Protein AF-A0A8K0K1Y1-F1 (afdb_monomer_lite)

Radius of gyration: 21.18 Å; chains: 1; bounding box: 44×39×58 Å

Sequence (88 aa):
MQSRVLHLHVFDYDRFSRDDSIGEVFLPLCQVVDLSEKPSFWKALKPPAKDKCGELLTSLCYHPSNSILTLTLLKARNLKAKDINGKS

pLDDT: mean 86.44, std 11.65, range [43.88, 98.0]

Foldseek 3Di:
DDFDKDKDWDWDDDPPDDTHTPAIDIHRCVPHDDPVDDDDDDDDGDHDPDDDQWDWDKDWDADVVVRDIDIGTDDTPPHDDPDPVRDD

Structure (mmCIF, N/CA/C/O backbone):
data_AF-A0A8K0K1Y1-F1
#
_entry.id   AF-A0A8K0K1Y1-F1
#
loop_
_atom_site.group_PDB
_atom_site.id
_atom_site.type_symbol
_atom_site.label_atom_id
_atom_site.label_alt_id
_atom_site.label_comp_id
_atom_site.label_asym_id
_atom_site.label_entity_id
_atom_site.label_seq_id
_atom_site.pdbx_PDB_ins_code
_atom_site.Cartn_x
_atom_site.Cartn_y
_atom_site.Cartn_z
_atom_site.occupancy
_atom_site.B_iso_or_equiv
_atom_site.auth_seq_id
_atom_site.auth_comp_id
_atom_site.auth_asym_id
_atom_site.auth_atom_id
_atom_site.pdbx_PDB_model_num
ATOM 1 N N . MET A 1 1 ? -30.526 2.065 3.468 1.00 51.03 1 MET A N 1
ATOM 2 C CA . MET A 1 1 ? -29.551 3.071 3.950 1.00 51.03 1 MET A CA 1
ATOM 3 C C . MET A 1 1 ? -28.161 2.651 3.513 1.00 51.03 1 MET A C 1
ATOM 5 O O . MET A 1 1 ? -27.813 1.493 3.699 1.00 51.03 1 MET A O 1
ATOM 9 N N . GLN A 1 2 ? -27.387 3.541 2.892 1.00 57.00 2 GLN A N 1
ATOM 10 C CA . GLN A 1 2 ? -25.999 3.235 2.546 1.00 57.00 2 GLN A CA 1
ATOM 11 C C . GLN A 1 2 ? -25.150 3.245 3.824 1.00 57.00 2 GLN A C 1
ATOM 13 O O . GLN A 1 2 ? -24.945 4.301 4.414 1.00 57.00 2 GLN A O 1
ATOM 18 N N . SER A 1 3 ? -24.673 2.078 4.259 1.00 78.31 3 SER A N 1
ATOM 19 C CA . SER A 1 3 ? -23.731 1.985 5.377 1.00 78.31 3 SER A CA 1
ATOM 20 C C . SER A 1 3 ? -22.381 2.557 4.938 1.00 78.31 3 SER A C 1
ATOM 22 O O . SER A 1 3 ? -21.799 2.103 3.950 1.00 78.31 3 SER A O 1
ATOM 24 N N . ARG A 1 4 ? -21.910 3.599 5.626 1.00 88.00 4 ARG A N 1
ATOM 25 C CA . ARG A 1 4 ? -20.573 4.178 5.440 1.00 88.00 4 ARG A CA 1
ATOM 26 C C . ARG A 1 4 ? -19.679 3.750 6.596 1.00 88.00 4 ARG A C 1
ATOM 28 O O . ARG A 1 4 ? -20.111 3.716 7.748 1.00 88.00 4 ARG A O 1
ATOM 35 N N . VAL A 1 5 ? -18.430 3.442 6.274 1.00 91.19 5 VAL A N 1
ATOM 36 C CA . VAL A 1 5 ? -17.404 3.044 7.237 1.00 91.19 5 VAL A CA 1
ATOM 37 C C . VAL A 1 5 ? -16.282 4.067 7.167 1.00 91.19 5 VAL A C 1
ATOM 39 O O . VAL A 1 5 ? -15.750 4.315 6.088 1.00 91.19 5 VAL A O 1
ATOM 42 N N . LEU A 1 6 ? -15.924 4.652 8.307 1.00 91.06 6 LEU A N 1
ATOM 43 C CA . LEU A 1 6 ? -14.682 5.403 8.439 1.00 91.06 6 LEU A CA 1
ATOM 44 C C . LEU A 1 6 ? -13.537 4.399 8.606 1.00 91.06 6 LEU A C 1
ATOM 46 O O . LEU A 1 6 ? -13.530 3.609 9.552 1.00 91.06 6 LEU A O 1
ATOM 50 N N . HIS A 1 7 ? -12.598 4.415 7.665 1.00 92.94 7 HIS A N 1
ATOM 51 C CA . HIS A 1 7 ? -11.372 3.623 7.707 1.00 92.94 7 HIS A CA 1
ATOM 52 C C . HIS A 1 7 ? -10.214 4.540 8.086 1.00 92.94 7 HIS A C 1
ATOM 54 O O . HIS A 1 7 ? -9.946 5.522 7.399 1.00 92.94 7 HIS A O 1
ATOM 60 N N . LEU A 1 8 ? -9.566 4.227 9.203 1.00 93.94 8 LEU A N 1
ATOM 61 C CA . LEU A 1 8 ? -8.353 4.894 9.659 1.00 93.94 8 LEU A CA 1
ATOM 62 C C . LEU A 1 8 ? -7.203 3.899 9.544 1.00 93.94 8 LEU A C 1
ATOM 64 O O . LEU A 1 8 ? -7.285 2.806 10.105 1.00 93.94 8 LEU A O 1
ATOM 68 N N . HIS A 1 9 ? -6.141 4.278 8.839 1.00 94.06 9 HIS A N 1
ATOM 69 C CA . HIS A 1 9 ? -4.944 3.462 8.643 1.00 94.06 9 HIS A CA 1
ATOM 70 C C . HIS A 1 9 ? -3.731 4.244 9.139 1.00 94.06 9 HIS A C 1
ATOM 72 O O . HIS A 1 9 ? -3.508 5.377 8.719 1.00 94.06 9 HIS A O 1
ATOM 78 N N . VAL A 1 10 ? -2.986 3.652 10.069 1.00 94.88 10 VAL A N 1
ATOM 79 C CA . VAL A 1 10 ? -1.818 4.257 10.708 1.00 94.88 10 VAL A CA 1
ATOM 80 C C . VAL A 1 10 ? -0.542 3.648 10.137 1.00 94.88 10 VAL A C 1
ATOM 82 O O . VAL A 1 10 ? -0.418 2.422 10.039 1.00 94.88 10 VAL A O 1
ATOM 85 N N . PHE A 1 11 ? 0.408 4.515 9.801 1.00 93.25 11 PHE A N 1
ATOM 86 C CA . PHE A 1 11 ? 1.694 4.165 9.216 1.00 93.25 11 PHE A CA 1
ATOM 87 C C . PHE A 1 11 ? 2.848 4.741 10.041 1.00 93.25 11 PHE A C 1
ATOM 89 O O . PHE A 1 11 ? 2.730 5.842 10.581 1.00 93.25 11 PHE A O 1
ATOM 96 N N . ASP A 1 12 ? 3.942 3.991 10.117 1.00 92.38 12 ASP A N 1
ATOM 97 C CA . ASP A 1 12 ? 5.255 4.467 10.533 1.00 92.38 12 ASP A CA 1
ATOM 98 C C . ASP A 1 12 ? 5.975 5.045 9.316 1.00 92.38 12 ASP A C 1
ATOM 100 O O . ASP A 1 12 ? 6.093 4.375 8.287 1.00 92.38 12 ASP A O 1
ATOM 104 N N . TYR A 1 13 ? 6.397 6.300 9.421 1.00 94.00 13 TYR A N 1
ATOM 105 C CA . TYR A 1 13 ? 7.005 7.026 8.313 1.00 94.00 13 TYR A CA 1
ATOM 106 C C . TYR A 1 13 ? 8.476 6.640 8.151 1.00 94.00 13 TYR A C 1
ATOM 108 O O . TYR A 1 13 ? 9.258 6.761 9.096 1.00 94.00 13 TYR A O 1
ATOM 116 N N . ASP A 1 14 ? 8.877 6.287 6.929 1.00 92.88 14 ASP A N 1
ATOM 117 C CA . ASP A 1 14 ? 10.274 6.019 6.586 1.00 92.88 14 ASP A CA 1
ATOM 118 C C . ASP A 1 14 ? 10.747 6.943 5.454 1.00 92.88 14 ASP A C 1
ATOM 120 O O . ASP A 1 14 ? 10.151 7.041 4.384 1.00 92.88 14 ASP A O 1
ATOM 124 N N . ARG A 1 15 ? 11.879 7.618 5.674 1.00 95.56 15 ARG A N 1
ATOM 125 C CA . ARG A 1 15 ? 12.469 8.545 4.701 1.00 95.56 15 ARG A CA 1
ATOM 126 C C . ARG A 1 15 ? 13.044 7.848 3.463 1.00 95.56 15 ARG A C 1
ATOM 128 O O . ARG A 1 15 ? 13.113 8.465 2.400 1.00 95.56 15 ARG A O 1
ATOM 135 N N . PHE A 1 16 ? 13.557 6.631 3.611 1.00 92.81 16 PHE A N 1
ATOM 136 C CA . PHE A 1 16 ? 14.334 5.937 2.578 1.00 92.81 16 PHE A CA 1
ATOM 137 C C . PHE A 1 16 ? 13.649 4.678 2.049 1.00 92.81 16 PHE A C 1
ATOM 139 O O . PHE A 1 16 ? 14.079 4.133 1.028 1.00 92.81 16 PHE A O 1
ATOM 146 N N . SER A 1 17 ? 12.607 4.203 2.728 1.00 83.19 17 SER A N 1
ATOM 147 C CA . SER A 1 17 ? 11.840 3.032 2.321 1.00 83.19 17 SER A CA 1
ATOM 148 C C . SER A 1 17 ? 10.343 3.351 2.211 1.00 83.19 17 SER A C 1
ATOM 150 O O . SER A 1 17 ? 9.967 4.504 2.021 1.00 83.19 17 SER A O 1
ATOM 152 N N . ARG A 1 18 ? 9.484 2.328 2.191 1.00 84.69 18 ARG A N 1
ATOM 153 C CA . ARG A 1 18 ? 8.033 2.540 2.194 1.00 84.69 18 ARG A CA 1
ATOM 154 C C . ARG A 1 18 ? 7.556 2.517 3.627 1.00 84.69 18 ARG A C 1
ATOM 156 O O . ARG A 1 18 ? 7.902 1.581 4.337 1.00 84.69 18 ARG A O 1
ATOM 163 N N . ASP A 1 19 ? 6.654 3.431 3.948 1.00 88.81 19 ASP A N 1
ATOM 164 C CA . ASP A 1 19 ? 5.998 3.460 5.243 1.00 88.81 19 ASP A CA 1
ATOM 165 C C . ASP A 1 19 ? 5.452 2.082 5.654 1.00 88.81 19 ASP A C 1
ATOM 167 O O . ASP A 1 19 ? 4.853 1.319 4.864 1.00 88.81 19 ASP A O 1
ATOM 171 N N . ASP A 1 20 ? 5.668 1.753 6.922 1.00 84.62 20 ASP A N 1
ATOM 172 C CA . ASP A 1 20 ? 5.243 0.491 7.492 1.00 84.62 20 ASP A CA 1
ATOM 173 C C . ASP A 1 20 ? 3.880 0.624 8.143 1.00 84.62 20 ASP A C 1
ATOM 175 O O . ASP A 1 20 ? 3.614 1.487 8.970 1.00 84.62 20 ASP A O 1
ATOM 179 N N . SER A 1 21 ? 2.960 -0.240 7.723 1.00 89.62 21 SER A N 1
ATOM 180 C CA . SER A 1 21 ? 1.617 -0.237 8.277 1.00 89.62 21 SER A CA 1
ATOM 181 C C . SER A 1 21 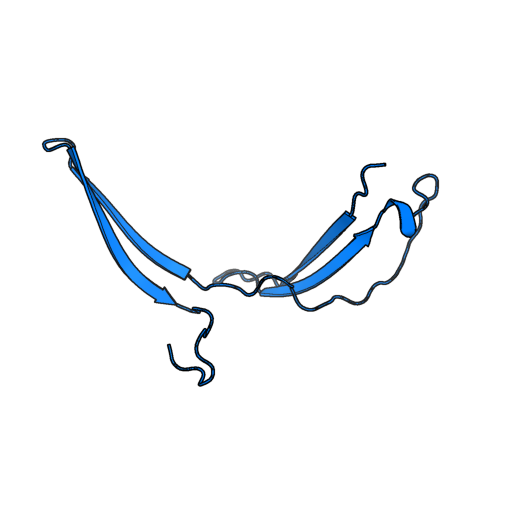? 1.670 -0.725 9.720 1.00 89.62 21 SER A C 1
ATOM 183 O O . SER A 1 21 ? 1.907 -1.909 9.949 1.00 89.62 21 SER A O 1
ATOM 185 N N . ILE A 1 22 ? 1.332 0.148 10.667 1.00 92.44 22 ILE A N 1
ATOM 186 C CA . ILE A 1 22 ? 1.183 -0.210 12.082 1.00 92.44 22 ILE A CA 1
ATOM 187 C C . ILE A 1 22 ? -0.143 -0.955 12.288 1.00 92.44 22 ILE A C 1
ATOM 189 O O . ILE A 1 22 ? -0.200 -1.958 12.998 1.00 92.44 22 ILE A O 1
ATOM 193 N N . GLY A 1 23 ? -1.216 -0.497 11.634 1.00 92.44 23 GLY A N 1
ATOM 194 C CA . GLY A 1 23 ? -2.527 -1.139 11.703 1.00 92.44 23 GLY A CA 1
ATOM 195 C C . GLY A 1 23 ? -3.679 -0.232 11.286 1.00 92.44 23 GLY A C 1
ATOM 196 O O . GLY A 1 23 ? -3.492 0.935 10.945 1.00 92.44 23 GLY A O 1
ATOM 197 N N . GLU A 1 24 ? -4.889 -0.778 11.317 1.00 95.06 24 GLU A N 1
ATOM 198 C CA . GLU A 1 24 ? -6.095 -0.112 10.834 1.00 95.06 24 GLU A CA 1
ATOM 199 C C . GLU A 1 24 ? -7.312 -0.319 11.743 1.00 95.06 24 GLU A C 1
ATOM 201 O O . GLU A 1 24 ? -7.419 -1.296 12.489 1.00 95.06 24 GLU A O 1
ATOM 206 N N . VAL A 1 25 ? -8.257 0.618 11.672 1.00 94.00 25 VAL A N 1
ATOM 207 C CA . VAL A 1 25 ? -9.554 0.557 12.352 1.00 94.00 25 VAL A CA 1
ATOM 208 C C . VAL A 1 25 ? -10.662 0.874 11.353 1.00 94.00 25 VAL A C 1
ATOM 210 O O . VAL A 1 25 ? -10.569 1.817 10.569 1.00 94.00 25 VAL A O 1
ATOM 213 N N . PHE A 1 26 ? -11.746 0.103 11.434 1.00 91.56 26 PHE A N 1
ATOM 214 C CA . PHE A 1 26 ? -12.976 0.312 10.676 1.00 91.56 26 PHE A CA 1
ATOM 215 C C . PHE A 1 26 ? -14.111 0.677 11.630 1.00 91.56 26 PHE A C 1
ATOM 217 O O . PHE A 1 26 ? -14.383 -0.050 12.588 1.00 91.56 26 PHE A O 1
ATOM 224 N N . LEU A 1 27 ? -14.780 1.794 11.358 1.00 90.69 27 LEU A N 1
ATOM 225 C CA . LEU A 1 27 ? -15.859 2.343 12.175 1.00 90.69 27 LEU A CA 1
ATOM 226 C C . LEU A 1 27 ? -17.125 2.480 11.328 1.00 90.69 27 LEU A C 1
ATOM 228 O O . LEU A 1 27 ? -17.240 3.433 10.554 1.00 90.69 27 LEU A O 1
ATOM 232 N N . PRO A 1 28 ? -18.081 1.544 11.442 1.00 89.94 28 PRO A N 1
ATOM 233 C 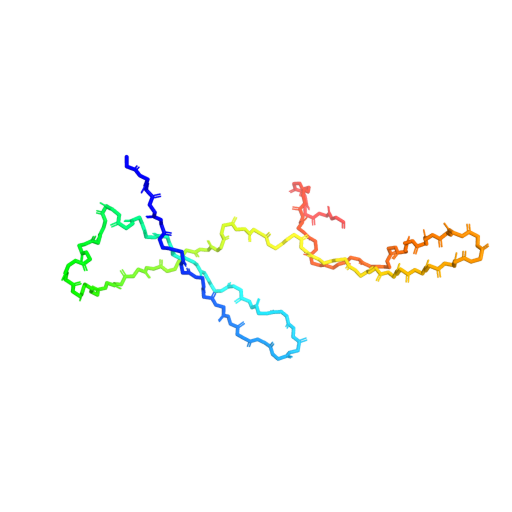CA . PRO A 1 28 ? -19.383 1.684 10.805 1.00 89.94 28 PRO A CA 1
ATOM 234 C C . PRO A 1 28 ? -20.129 2.873 11.420 1.00 89.94 28 PRO A C 1
ATOM 236 O O . PRO A 1 28 ? -20.593 2.808 12.559 1.00 89.94 28 PRO A O 1
ATOM 239 N N . LEU A 1 29 ? -20.234 3.973 10.674 1.00 87.94 29 LEU A N 1
ATOM 240 C CA . LEU A 1 29 ? -20.706 5.252 11.211 1.00 87.94 29 LEU A CA 1
ATOM 241 C C . LEU A 1 29 ? -22.144 5.148 11.723 1.00 87.94 29 LEU A C 1
ATOM 243 O O . LEU A 1 29 ? -22.439 5.584 12.826 1.00 87.94 29 LEU A O 1
ATOM 247 N N . CYS A 1 30 ? -23.012 4.468 10.972 1.00 84.75 30 CYS A N 1
ATOM 248 C CA . CYS A 1 30 ? -24.423 4.317 11.324 1.00 84.75 30 CYS A CA 1
ATOM 249 C C . CYS A 1 30 ? -24.686 3.430 12.556 1.00 84.75 30 CYS A C 1
ATOM 251 O O . CYS A 1 30 ? -25.818 3.394 13.021 1.00 84.75 30 CYS A O 1
ATOM 253 N N . GLN A 1 31 ? -23.700 2.664 13.036 1.00 77.19 31 GLN A N 1
ATOM 254 C CA . GLN A 1 31 ? -23.888 1.719 14.149 1.00 77.19 31 GLN A CA 1
ATOM 255 C C . GLN A 1 31 ? -23.264 2.204 15.456 1.00 77.19 31 GLN A C 1
ATOM 257 O O . GLN A 1 31 ? -23.673 1.760 16.523 1.00 77.19 31 GLN A O 1
ATOM 262 N N . VAL A 1 32 ? -22.230 3.045 15.374 1.00 70.88 32 VAL A N 1
ATOM 263 C CA . VAL A 1 32 ? -21.338 3.312 16.513 1.00 70.88 32 VAL A CA 1
ATOM 264 C C . VAL A 1 32 ? -21.252 4.801 16.850 1.00 70.88 32 VAL A C 1
ATOM 266 O O . VAL A 1 32 ? -20.747 5.146 17.914 1.00 70.88 32 VAL A O 1
ATOM 269 N N . VAL A 1 33 ? -21.716 5.692 15.967 1.00 75.81 33 VAL A N 1
ATOM 270 C CA . VAL A 1 33 ? -21.461 7.131 16.090 1.00 75.81 33 VAL A CA 1
ATOM 271 C C . VAL A 1 33 ? -22.753 7.922 15.915 1.00 75.81 33 VAL A C 1
ATOM 273 O O . VAL A 1 33 ? -23.333 7.940 14.832 1.00 75.81 33 VAL A O 1
ATOM 276 N N . ASP A 1 34 ? -23.167 8.623 16.969 1.00 81.12 34 ASP A N 1
ATOM 277 C CA . ASP A 1 34 ? -24.058 9.771 16.826 1.00 81.12 34 ASP A CA 1
ATOM 278 C C . ASP A 1 34 ? -23.217 10.983 16.412 1.00 81.12 34 ASP A C 1
ATOM 280 O O . ASP A 1 34 ? -22.385 11.474 17.173 1.00 81.12 34 ASP A O 1
ATOM 284 N N . LEU A 1 35 ? -23.390 11.414 15.164 1.00 81.56 35 LEU A N 1
ATOM 285 C CA . LEU A 1 35 ? -22.633 12.518 14.572 1.00 81.56 35 LEU A CA 1
ATOM 286 C C . LEU A 1 35 ? -23.185 13.900 14.949 1.00 81.56 35 LEU A C 1
ATOM 288 O O . LEU A 1 35 ? -22.562 14.901 14.599 1.00 81.56 35 LEU A O 1
ATOM 292 N N . SER A 1 36 ? -24.353 13.971 15.599 1.00 85.44 36 SER A N 1
ATOM 293 C CA . SER A 1 36 ? -24.872 15.240 16.124 1.00 85.44 36 SER A CA 1
ATOM 294 C C . SER A 1 36 ? -24.099 15.705 17.365 1.00 85.44 36 SER A C 1
ATOM 296 O O . SER A 1 36 ? -24.006 16.903 17.631 1.00 85.44 36 SER A O 1
ATOM 298 N N . GLU A 1 37 ? -23.468 14.758 18.055 1.00 83.69 37 GLU A N 1
ATOM 299 C CA . GLU A 1 37 ? -22.555 14.971 19.171 1.00 83.69 37 GLU A CA 1
ATOM 300 C C . GLU A 1 37 ? -21.087 15.044 18.702 1.00 83.69 37 GLU A C 1
ATOM 302 O O . GLU A 1 37 ? -20.757 14.820 17.534 1.00 83.69 37 GLU A O 1
ATOM 307 N N . LYS A 1 38 ? -20.160 15.315 19.632 1.00 83.12 38 LYS A N 1
ATOM 308 C CA . LYS A 1 38 ? -18.701 15.200 19.408 1.00 83.12 38 LYS A CA 1
ATOM 309 C C . LYS A 1 38 ? -18.118 13.983 20.143 1.00 83.12 38 LYS A C 1
ATOM 311 O O . LYS A 1 38 ? -17.348 14.163 21.090 1.00 83.12 38 LYS A O 1
ATOM 316 N N . PRO A 1 39 ? -18.482 12.745 19.761 1.00 83.81 39 PRO A N 1
ATOM 317 C CA . PRO A 1 39 ? -18.029 11.558 20.471 1.00 83.81 39 PRO A CA 1
ATOM 318 C C . PRO A 1 39 ? -16.522 11.340 20.297 1.00 83.81 39 PRO A C 1
ATOM 320 O O . PRO A 1 39 ? -15.972 11.493 19.206 1.00 83.81 39 PRO A O 1
ATOM 323 N N . SER A 1 40 ? -15.863 10.917 21.375 1.00 86.44 40 SER A N 1
ATOM 324 C CA . SER A 1 40 ? -14.480 10.443 21.373 1.00 86.44 40 SER A CA 1
ATOM 325 C C . SER A 1 40 ? -14.435 9.000 21.870 1.00 86.44 40 SER A C 1
ATOM 327 O O . SER A 1 40 ? -15.177 8.605 22.769 1.00 86.44 40 SER A O 1
ATOM 329 N N . PHE A 1 41 ? -13.599 8.171 21.251 1.00 85.12 41 PHE A N 1
ATOM 330 C CA . PHE A 1 41 ? -13.492 6.758 21.601 1.00 85.12 41 PHE A CA 1
ATOM 331 C C . PHE A 1 41 ? -12.086 6.230 21.341 1.00 85.12 41 PHE A C 1
ATOM 333 O O . PHE A 1 41 ? -11.381 6.684 20.441 1.00 85.12 41 PHE A O 1
ATOM 340 N N . TRP A 1 42 ? -11.715 5.210 22.109 1.00 90.94 42 TRP A N 1
ATOM 341 C CA . TRP A 1 42 ? -10.512 4.420 21.888 1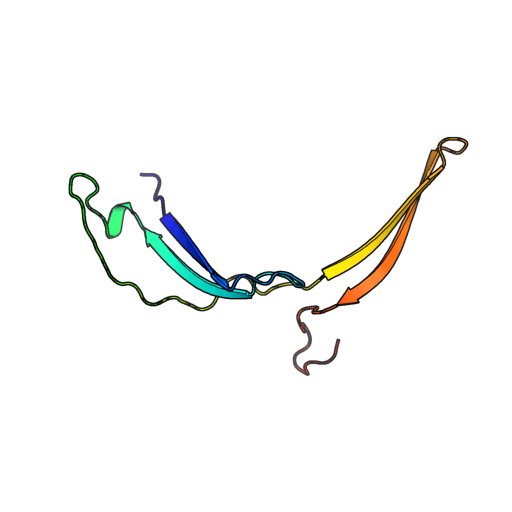.00 90.94 42 TRP A CA 1
ATOM 342 C C . TRP A 1 42 ? -10.858 3.150 21.112 1.00 90.94 42 TRP A C 1
ATOM 344 O O . TRP A 1 42 ? -11.829 2.453 21.421 1.00 90.94 42 TRP A O 1
ATOM 354 N N . LYS A 1 43 ? -10.048 2.821 20.106 1.00 91.94 43 LYS A N 1
ATOM 355 C CA . LYS A 1 43 ? -10.113 1.547 19.384 1.00 91.94 43 LYS A CA 1
ATOM 356 C C . LYS A 1 43 ? -8.709 0.997 19.208 1.00 91.94 43 LYS A C 1
ATOM 358 O O . LYS A 1 43 ? -7.814 1.716 18.779 1.00 91.94 43 LYS A O 1
ATOM 363 N N . ALA A 1 44 ? -8.542 -0.283 19.519 1.00 94.38 44 ALA A N 1
ATOM 364 C CA . ALA A 1 44 ? -7.308 -0.990 19.221 1.00 94.38 44 ALA A CA 1
ATOM 365 C C . ALA A 1 44 ? -7.132 -1.112 17.701 1.00 94.38 44 ALA A C 1
ATOM 367 O O . ALA A 1 44 ? -8.078 -1.480 16.995 1.00 94.38 44 ALA A O 1
ATOM 368 N N . LEU A 1 45 ? -5.922 -0.821 17.222 1.00 94.38 45 LEU A N 1
ATOM 369 C CA . LEU A 1 45 ? -5.532 -1.076 15.840 1.00 94.38 45 LEU A CA 1
ATOM 370 C C . LEU A 1 45 ? -5.571 -2.582 15.575 1.00 94.38 45 LEU A C 1
ATOM 372 O O . LEU A 1 45 ? -5.122 -3.383 16.396 1.00 94.38 45 LEU A O 1
ATOM 376 N N . LYS A 1 46 ? -6.115 -2.965 14.423 1.00 93.06 46 LYS A N 1
ATOM 377 C CA . LYS A 1 46 ? -6.029 -4.331 13.909 1.00 93.06 46 LYS A CA 1
ATOM 378 C C . LYS A 1 46 ? -4.875 -4.425 12.911 1.00 93.06 46 LYS A C 1
ATOM 380 O O . LYS A 1 46 ? -4.561 -3.419 12.272 1.00 93.06 46 LYS A O 1
ATOM 385 N N . PRO A 1 47 ? -4.265 -5.607 12.733 1.00 86.94 47 PRO A N 1
ATOM 386 C CA . PRO A 1 47 ? -3.325 -5.821 11.641 1.00 86.94 47 PRO A CA 1
ATOM 387 C C . PRO A 1 47 ? -3.965 -5.441 10.294 1.00 86.94 47 PRO A C 1
ATOM 389 O O . PRO A 1 47 ? -5.163 -5.684 10.118 1.00 86.94 47 PRO A O 1
ATOM 392 N N . PRO A 1 48 ? -3.205 -4.854 9.355 1.00 81.06 48 PRO A N 1
ATOM 393 C CA . PRO A 1 48 ? -3.725 -4.473 8.045 1.00 81.06 48 PRO A CA 1
ATOM 394 C C . PRO A 1 48 ? -4.283 -5.687 7.292 1.00 81.06 48 PRO A C 1
ATOM 396 O O . PRO A 1 48 ? -3.599 -6.692 7.117 1.00 81.06 48 PRO A O 1
ATOM 399 N N . ALA A 1 49 ? -5.520 -5.587 6.804 1.00 70.19 49 ALA A N 1
ATOM 400 C CA . ALA A 1 49 ? -6.221 -6.653 6.094 1.00 70.19 49 ALA A CA 1
ATOM 401 C 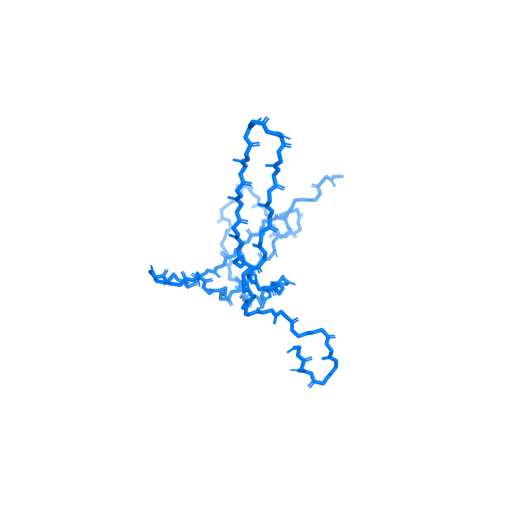C . ALA A 1 49 ? -5.655 -6.915 4.690 1.00 70.19 49 ALA A C 1
ATOM 403 O O . ALA A 1 49 ? -5.864 -7.989 4.124 1.00 70.19 49 ALA A O 1
ATOM 404 N N . LYS A 1 50 ? -4.955 -5.935 4.102 1.00 68.62 50 LYS A N 1
ATOM 405 C CA . LYS A 1 50 ? -4.263 -6.096 2.820 1.00 68.62 50 LYS A CA 1
ATOM 406 C C . LYS A 1 50 ? -2.793 -6.404 3.047 1.00 68.62 50 LYS A C 1
ATOM 408 O O . LYS A 1 50 ? -2.003 -5.521 3.373 1.00 68.62 50 LYS A O 1
ATOM 413 N N . ASP A 1 51 ? -2.428 -7.646 2.767 1.00 66.88 51 ASP A N 1
ATOM 414 C CA . ASP A 1 51 ? -1.031 -8.037 2.660 1.00 66.88 51 ASP A CA 1
ATOM 415 C C . ASP A 1 51 ? -0.336 -7.246 1.545 1.00 66.88 51 ASP A C 1
ATOM 417 O O . ASP A 1 51 ? -0.831 -7.170 0.414 1.00 66.88 51 ASP A O 1
ATOM 421 N N . LYS A 1 52 ? 0.839 -6.681 1.844 1.00 72.19 52 LYS A N 1
ATOM 422 C CA . LYS A 1 52 ? 1.712 -6.081 0.829 1.00 72.19 52 LYS A CA 1
ATOM 423 C C . LYS A 1 52 ? 2.062 -7.187 -0.193 1.00 72.19 52 LYS A C 1
ATOM 425 O O . LYS A 1 52 ? 2.733 -8.154 0.146 1.00 72.19 52 LYS A O 1
ATOM 430 N N . CYS A 1 53 ? 1.617 -7.060 -1.449 1.00 79.88 53 CYS A N 1
ATOM 431 C CA . CYS A 1 53 ? 1.895 -8.046 -2.512 1.00 79.88 53 CYS A CA 1
ATOM 432 C C . CYS A 1 53 ? 3.356 -8.037 -3.008 1.00 79.88 53 CYS A C 1
ATOM 434 O O . CYS A 1 53 ? 3.731 -8.899 -3.801 1.00 79.88 53 CYS A O 1
ATOM 436 N N . GLY A 1 54 ? 4.159 -7.072 -2.555 1.00 87.12 54 GLY A N 1
ATOM 437 C CA . GLY A 1 54 ? 5.534 -6.838 -2.990 1.00 87.12 54 GLY A CA 1
ATOM 438 C C . GLY A 1 54 ? 5.667 -5.727 -4.022 1.00 87.12 54 GLY A C 1
ATOM 439 O O . GLY A 1 54 ? 4.795 -4.865 -4.139 1.00 87.12 54 GLY A O 1
ATOM 440 N N . GLU A 1 55 ? 6.809 -5.694 -4.703 1.00 88.88 55 GLU A N 1
ATOM 441 C CA . GLU A 1 55 ? 7.177 -4.674 -5.691 1.00 88.88 55 GLU A CA 1
ATOM 442 C C . GLU A 1 55 ? 7.819 -5.311 -6.920 1.00 88.88 55 GLU A C 1
ATOM 444 O O . GLU A 1 55 ? 8.584 -6.271 -6.795 1.00 88.88 55 GLU A O 1
ATOM 449 N N . LEU A 1 56 ? 7.561 -4.716 -8.088 1.00 93.94 56 LEU A N 1
ATOM 450 C CA . LEU A 1 56 ? 8.226 -5.024 -9.350 1.00 93.94 56 LEU A CA 1
ATOM 451 C C . LEU A 1 56 ? 8.997 -3.794 -9.834 1.00 93.94 56 LEU A C 1
ATOM 453 O O . LEU A 1 56 ? 8.433 -2.712 -9.973 1.00 93.94 56 LEU A O 1
ATOM 457 N N . LEU A 1 57 ? 10.279 -3.978 -10.124 1.00 96.19 57 LEU A N 1
ATOM 458 C CA . LEU A 1 57 ? 11.093 -3.029 -10.865 1.00 96.19 57 LEU A CA 1
ATOM 459 C C . LEU A 1 57 ? 10.976 -3.358 -12.353 1.00 96.19 57 LEU A C 1
ATOM 461 O O . LEU A 1 57 ? 11.298 -4.473 -12.774 1.00 96.19 57 LEU A O 1
ATOM 465 N N . THR A 1 58 ? 10.526 -2.387 -13.141 1.00 96.12 58 THR A N 1
ATOM 466 C CA . THR A 1 58 ? 10.295 -2.546 -14.581 1.00 96.12 58 THR A CA 1
ATOM 467 C C . THR A 1 58 ? 10.902 -1.380 -15.353 1.00 96.12 58 THR A C 1
ATOM 469 O O . THR A 1 58 ? 11.054 -0.287 -14.810 1.00 96.12 58 THR A O 1
ATOM 472 N N . SER A 1 59 ? 11.276 -1.623 -16.607 1.00 96.94 59 SER A N 1
ATOM 473 C CA . SER A 1 59 ? 11.739 -0.602 -17.549 1.00 96.94 59 SER A CA 1
ATOM 474 C C . SER A 1 59 ? 10.852 -0.614 -18.786 1.00 96.94 59 SER A C 1
ATOM 476 O O . SER A 1 59 ? 10.498 -1.684 -19.279 1.00 96.94 59 SER A O 1
ATOM 478 N N . LEU A 1 60 ? 10.479 0.568 -19.272 1.00 96.88 60 LEU A N 1
ATOM 479 C CA . LEU A 1 60 ? 9.695 0.744 -20.489 1.00 96.88 60 LEU A CA 1
ATOM 480 C C . LEU A 1 60 ? 10.515 1.546 -21.497 1.00 96.88 60 LEU A C 1
ATOM 482 O O . LEU A 1 60 ? 11.086 2.581 -21.158 1.00 96.88 60 LEU A O 1
ATOM 486 N N . CYS A 1 61 ? 10.535 1.090 -22.745 1.00 96.94 61 CYS A N 1
ATOM 487 C CA . CYS A 1 61 ? 11.208 1.771 -23.843 1.00 96.94 61 CYS A CA 1
ATOM 488 C C . CYS A 1 61 ? 10.304 1.780 -25.076 1.00 96.94 61 CYS A C 1
ATOM 490 O O . CYS A 1 61 ? 9.961 0.722 -25.601 1.00 96.94 61 CYS A O 1
ATOM 492 N N . TYR A 1 62 ? 9.908 2.968 -25.533 1.00 97.31 62 TYR A N 1
ATOM 493 C CA . TYR A 1 62 ? 9.107 3.133 -26.744 1.00 97.31 62 TYR A CA 1
ATOM 494 C C . TYR A 1 62 ? 9.978 3.616 -27.905 1.00 97.31 62 TYR A C 1
ATOM 496 O O . TYR A 1 62 ? 10.692 4.608 -27.771 1.00 97.31 62 TYR A O 1
ATOM 504 N N . HIS A 1 63 ? 9.879 2.935 -29.044 1.00 96.19 63 HIS A N 1
ATOM 505 C CA . HIS A 1 63 ? 10.530 3.268 -30.305 1.00 96.19 63 HIS A CA 1
ATOM 506 C C . HIS A 1 63 ? 9.460 3.738 -31.309 1.00 96.19 63 HIS A C 1
ATOM 508 O O . HIS A 1 63 ? 8.776 2.913 -31.917 1.00 96.19 63 HIS A O 1
ATOM 514 N N . PRO A 1 64 ? 9.282 5.058 -31.511 1.00 95.75 64 PRO A N 1
ATOM 515 C CA . PRO A 1 64 ? 8.209 5.577 -32.362 1.00 95.75 64 PRO A CA 1
ATOM 516 C C . PRO A 1 64 ? 8.354 5.198 -33.838 1.00 95.75 64 PRO A C 1
ATOM 518 O O . PRO A 1 64 ? 7.356 5.000 -34.523 1.00 95.75 64 PRO A O 1
ATOM 521 N N . SER A 1 65 ? 9.592 5.068 -34.325 1.00 96.44 65 SER A N 1
ATOM 522 C CA . SER A 1 65 ? 9.910 4.807 -35.736 1.00 96.44 65 SER A CA 1
ATOM 523 C C . SER A 1 65 ? 9.335 3.494 -36.266 1.00 96.44 65 SER A C 1
ATOM 525 O O . SER A 1 65 ? 9.038 3.391 -37.451 1.00 96.44 65 SER A O 1
ATOM 527 N N . ASN A 1 66 ? 9.155 2.504 -35.394 1.00 96.94 66 ASN A N 1
ATOM 528 C CA . ASN A 1 66 ? 8.519 1.228 -35.709 1.00 96.94 66 ASN A CA 1
ATOM 529 C C . ASN A 1 66 ? 7.289 0.948 -34.829 1.00 96.94 66 ASN A C 1
ATOM 531 O O . ASN A 1 66 ? 6.728 -0.140 -34.901 1.00 96.94 66 ASN A O 1
ATOM 535 N N . SER A 1 67 ? 6.849 1.929 -34.032 1.00 95.81 67 SER A N 1
ATOM 536 C CA . SER A 1 67 ? 5.709 1.816 -33.113 1.00 95.81 67 SER A CA 1
ATOM 537 C C . SER A 1 67 ? 5.826 0.644 -32.123 1.00 95.81 67 SER A C 1
ATOM 539 O O . SER A 1 67 ? 4.830 -0.003 -31.799 1.00 95.81 67 SER A O 1
ATOM 541 N N . ILE A 1 68 ? 7.037 0.363 -31.625 1.00 98.00 68 ILE A N 1
ATOM 542 C CA . ILE A 1 68 ? 7.293 -0.735 -30.677 1.00 98.00 68 ILE A CA 1
ATOM 543 C C . ILE A 1 68 ? 7.444 -0.201 -29.252 1.00 98.00 68 ILE A C 1
ATOM 545 O O . ILE A 1 68 ? 8.300 0.640 -28.987 1.00 98.00 68 ILE A O 1
ATOM 549 N N . LEU A 1 69 ? 6.674 -0.752 -28.310 1.00 96.69 69 LEU A N 1
ATOM 550 C CA . LEU A 1 69 ? 6.865 -0.571 -26.868 1.00 96.69 69 LEU A CA 1
ATOM 551 C C . LEU A 1 69 ? 7.457 -1.847 -26.256 1.00 96.69 69 LEU A C 1
ATOM 553 O O . LEU A 1 69 ? 6.808 -2.890 -26.245 1.00 96.69 69 LEU A O 1
ATOM 557 N N . THR A 1 70 ? 8.660 -1.750 -25.700 1.00 96.88 70 THR A N 1
ATOM 558 C CA . THR A 1 70 ? 9.321 -2.836 -24.971 1.00 96.88 70 THR A CA 1
ATOM 559 C C . THR A 1 70 ? 9.145 -2.634 -23.470 1.00 96.88 70 THR A C 1
ATOM 561 O O . THR A 1 70 ? 9.551 -1.603 -22.932 1.00 96.88 70 THR A O 1
ATOM 564 N N . LEU A 1 71 ? 8.576 -3.631 -22.788 1.00 97.12 71 LEU A N 1
ATOM 565 C CA . LEU A 1 71 ? 8.512 -3.720 -21.327 1.00 97.12 71 LEU A CA 1
ATOM 566 C C . LEU A 1 71 ? 9.500 -4.786 -20.840 1.00 97.12 71 LEU A C 1
ATOM 568 O O . LEU A 1 71 ? 9.369 -5.957 -21.190 1.00 97.12 71 LEU A O 1
ATOM 572 N N . THR A 1 72 ? 10.438 -4.396 -19.982 1.00 97.19 72 THR A N 1
ATOM 573 C CA . THR A 1 72 ? 11.403 -5.301 -19.348 1.00 97.19 72 THR A CA 1
ATOM 574 C C . THR A 1 72 ? 11.103 -5.424 -17.858 1.00 97.19 72 THR A C 1
ATOM 576 O O . THR A 1 72 ? 11.134 -4.433 -17.127 1.00 97.19 72 THR A O 1
ATOM 579 N N . LEU A 1 73 ? 10.857 -6.647 -17.385 1.00 96.75 73 LEU A N 1
ATOM 580 C CA . LEU A 1 73 ? 10.786 -6.967 -15.957 1.00 96.75 73 LEU A CA 1
ATOM 581 C C . LEU A 1 73 ? 12.211 -7.174 -15.429 1.00 96.75 73 LEU A C 1
ATOM 583 O O . LEU A 1 73 ? 12.901 -8.087 -15.869 1.00 96.75 73 LEU A O 1
ATOM 587 N N . LEU A 1 74 ? 12.662 -6.321 -14.509 1.00 97.25 74 LEU A N 1
ATOM 588 C CA . LEU A 1 74 ? 14.048 -6.331 -14.028 1.00 97.25 74 LEU A CA 1
ATOM 589 C C . LEU A 1 74 ? 14.201 -7.143 -12.742 1.00 97.25 74 LEU A C 1
ATOM 591 O O . LEU A 1 74 ? 15.078 -7.995 -12.637 1.00 97.25 74 LEU A O 1
ATOM 595 N N . LYS A 1 75 ? 13.371 -6.854 -11.736 1.00 96.12 75 LYS A N 1
ATOM 596 C CA . LYS A 1 75 ? 13.461 -7.489 -10.417 1.00 96.12 75 LYS A CA 1
ATOM 597 C C . LYS A 1 75 ? 12.115 -7.463 -9.710 1.00 96.12 75 LYS A C 1
ATOM 599 O O . LYS A 1 75 ? 11.349 -6.521 -9.874 1.00 96.12 75 LYS A O 1
ATOM 604 N N . ALA A 1 76 ? 11.880 -8.451 -8.857 1.00 94.12 76 ALA A N 1
ATOM 605 C CA . ALA A 1 76 ? 10.831 -8.411 -7.852 1.00 94.12 76 ALA A CA 1
ATOM 606 C C . ALA A 1 76 ? 11.438 -8.409 -6.442 1.00 94.12 76 ALA A C 1
ATOM 608 O O . ALA A 1 76 ? 12.512 -8.978 -6.225 1.00 94.12 76 ALA A O 1
ATOM 609 N N . ARG A 1 77 ? 10.775 -7.768 -5.477 1.00 90.25 77 ARG A N 1
ATOM 610 C CA . ARG A 1 77 ? 11.162 -7.847 -4.058 1.00 90.25 77 ARG A CA 1
ATOM 611 C C . ARG A 1 77 ? 9.946 -7.826 -3.143 1.00 90.25 77 ARG A C 1
ATOM 613 O O . ARG A 1 77 ? 8.902 -7.287 -3.508 1.00 90.25 77 ARG A O 1
ATOM 620 N N . ASN A 1 78 ? 10.109 -8.392 -1.948 1.00 86.94 78 ASN A N 1
ATOM 621 C CA . ASN A 1 78 ? 9.077 -8.451 -0.909 1.00 86.94 78 ASN A CA 1
ATOM 622 C C . ASN A 1 78 ? 7.757 -9.067 -1.405 1.00 86.94 78 ASN A C 1
ATOM 624 O O . ASN A 1 78 ? 6.684 -8.656 -0.969 1.00 86.94 78 ASN A O 1
ATOM 628 N N . LEU A 1 79 ? 7.834 -10.005 -2.358 1.00 86.06 79 LEU A N 1
ATOM 629 C CA . LEU A 1 79 ? 6.659 -10.705 -2.865 1.00 86.06 79 LEU A CA 1
ATOM 630 C C . LEU A 1 79 ? 6.047 -11.549 -1.750 1.00 86.06 79 LEU A C 1
ATOM 632 O O . LEU A 1 79 ? 6.756 -12.196 -0.980 1.00 86.06 79 LEU A O 1
ATOM 636 N N . LYS A 1 80 ? 4.717 -11.554 -1.683 1.00 82.19 80 LYS A N 1
ATOM 637 C CA . LYS A 1 80 ? 4.001 -12.403 -0.735 1.00 82.19 80 LYS A CA 1
ATOM 638 C C . LYS A 1 80 ? 4.233 -13.874 -1.092 1.00 82.19 80 LYS A C 1
ATOM 640 O O . LYS A 1 80 ? 3.907 -14.275 -2.207 1.00 82.19 80 LYS A O 1
ATOM 645 N N . ALA A 1 81 ? 4.693 -14.675 -0.130 1.00 80.12 81 ALA A N 1
ATOM 646 C CA . ALA A 1 81 ? 4.749 -16.126 -0.279 1.00 80.12 81 ALA A CA 1
ATOM 647 C C . ALA A 1 81 ? 3.334 -16.678 -0.515 1.00 80.12 81 ALA A C 1
ATOM 649 O O . ALA A 1 81 ? 2.402 -16.398 0.249 1.00 80.12 81 ALA A O 1
ATOM 650 N N . LYS A 1 82 ? 3.160 -17.419 -1.609 1.00 78.81 82 LYS A N 1
ATOM 651 C CA . LYS A 1 82 ? 1.877 -18.040 -1.974 1.00 78.81 82 LYS A CA 1
ATOM 652 C C . LYS A 1 82 ? 1.867 -19.549 -1.778 1.00 78.81 82 LYS A C 1
ATOM 654 O O . LYS A 1 82 ? 0.788 -20.109 -1.608 1.00 78.81 82 LYS A O 1
ATOM 659 N N . ASP A 1 83 ? 3.040 -20.167 -1.715 1.00 80.50 83 ASP A N 1
ATOM 660 C CA . ASP A 1 83 ? 3.169 -21.591 -1.452 1.00 80.50 83 ASP A CA 1
ATOM 661 C C . ASP A 1 83 ? 3.192 -21.870 0.050 1.00 80.50 83 ASP A C 1
ATOM 663 O O . ASP A 1 83 ? 3.837 -21.165 0.830 1.00 80.50 83 ASP A O 1
ATOM 667 N N . ILE A 1 84 ? 2.526 -22.959 0.440 1.00 70.19 84 ILE A N 1
ATOM 668 C CA . ILE A 1 84 ? 2.411 -23.448 1.825 1.00 70.19 84 ILE A CA 1
ATOM 669 C C . ILE A 1 84 ? 3.763 -23.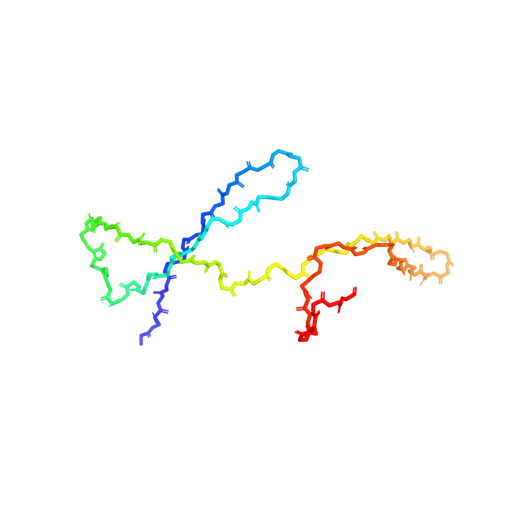637 2.533 1.00 70.19 84 ILE A C 1
ATOM 671 O O . ILE A 1 84 ? 3.823 -23.610 3.757 1.00 70.19 84 ILE A O 1
ATOM 675 N N . ASN A 1 85 ? 4.849 -23.775 1.767 1.00 74.88 85 ASN A N 1
ATOM 676 C CA . ASN A 1 85 ? 6.196 -24.036 2.273 1.00 74.88 85 ASN A CA 1
ATOM 677 C C . ASN A 1 85 ? 7.098 -22.786 2.309 1.00 74.88 85 ASN A C 1
ATOM 679 O O . ASN A 1 85 ? 8.2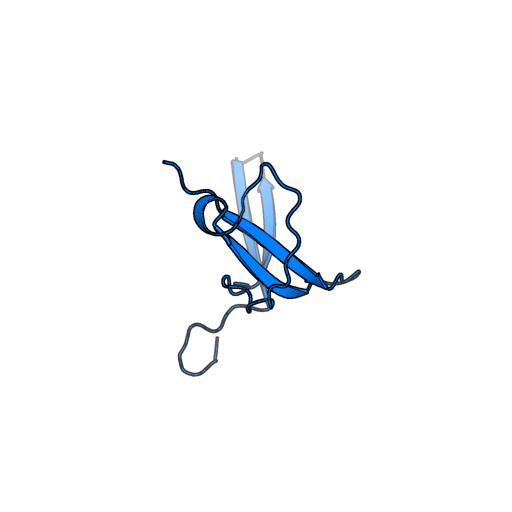84 -22.906 2.612 1.00 74.88 85 ASN A O 1
ATOM 683 N N . GLY A 1 86 ? 6.576 -21.596 1.982 1.00 54.25 86 GLY A N 1
ATOM 684 C CA . GLY A 1 86 ? 7.296 -20.327 2.149 1.00 54.25 86 GLY A CA 1
ATOM 685 C C . GLY A 1 86 ? 8.472 -20.091 1.192 1.00 54.25 86 GLY A C 1
ATOM 686 O O . GLY A 1 86 ? 9.268 -19.186 1.432 1.00 54.25 86 GLY A O 1
ATOM 687 N N . LYS A 1 87 ? 8.597 -20.877 0.117 1.00 43.88 87 LYS A N 1
ATOM 688 C CA . LYS A 1 87 ? 9.566 -20.632 -0.959 1.00 43.88 87 LYS A CA 1
ATOM 689 C C . LYS A 1 87 ? 8.829 -20.021 -2.147 1.00 43.88 87 LYS A C 1
ATOM 691 O O . LYS A 1 87 ? 7.818 -20.559 -2.577 1.00 43.88 87 LYS A O 1
ATOM 696 N N . SER A 1 88 ? 9.315 -18.889 -2.634 1.00 49.56 88 SER A N 1
ATOM 697 C CA . SER A 1 88 ? 8.950 -18.282 -3.918 1.00 49.56 88 SER A CA 1
ATOM 698 C C . SER A 1 88 ? 10.230 -17.991 -4.680 1.00 49.56 88 SER A C 1
ATOM 700 O O . SER A 1 88 ? 11.249 -17.728 -3.999 1.00 49.56 88 SER A O 1
#

InterPro domains:
  IPR000008 C2 domain [PF00168] (2-44)
  IPR035892 C2 domain superfamily [G3DSA:2.60.40.150] (1-48)
  IPR035892 C2 domain superfamily [G3DSA:2.60.40.150] (49-88)
  IPR035892 C2 domain superfamily [SSF49562] (4-65)
  IPR035892 C2 domain superfamily [SSF49562] (54-88)

Organism: Ladona fulva (NCBI:txid123851)

Secondary structure (DSSP, 8-state):
----EEEEEEEE--SSSPPEEEEEEEEEHHHH--TTS------PPBPPSS----EEEEEEEEEGGGTEEEEEEEEEESPPP-STTS--